Protein AF-A0A3N9XG48-F1 (afdb_monomer)

Radius of gyration: 33.92 Å; Cα contacts (8 Å, |Δi|>4): 18; chains: 1; bounding box: 93×33×90 Å

Foldseek 3Di:
DPDPVVVVVVVVPPDDALVNLVPDDDDDDDPPDDDDDPVVVVVVSVVVSVVRVVVVVVVVVVVVVVVVVVVVVVVVCVVPDDDPVVVVVVPPDPDDDDDDDDDD

Solvent-accessible surface area (backbone atoms only — not comparable to full-atom values): 6763 Å² total; per-residue (Å²): 142,89,73,68,68,65,59,54,58,61,62,69,52,73,78,86,49,46,69,60,61,74,67,64,78,84,79,82,58,58,91,98,51,87,61,79,61,64,68,59,53,54,53,51,51,49,54,51,32,53,51,44,48,52,51,52,50,52,52,50,51,52,52,53,50,53,54,49,53,53,51,52,49,53,55,49,50,68,76,66,61,77,63,72,67,68,65,68,58,72,79,76,76,88,83,83,80,78,83,81,79,87,86,137

Sequence (104 aa):
MHSVGVVRAASRLARLCPEQVKRIRFGRAKLGRRGLAEEQVYAFLRAVVDELTARDGVEGALRAENARLKTALRRWQGNFTPEPSRMANAGRGAGLRSTPSEFG

Mean predicted aligned error: 13.77 Å

pLDDT: mean 79.43, std 20.06, range [42.22, 98.38]

Organism: NCBI:txid709868

Secondary structure (DSSP, 8-state):
--SHHHHHHHTTSPPPPHHHHHH--PPPPPTTS----HHHHHHHHHHHHHHHHHHHHHHHHHHHHHHHHHHHHHHHHHHS---HHHHHTTTSSS----PPP---

Nearest PDB structures (foldseek):
  6lfa-assembly1_A-2  TM=9.573E-01  e=1.586E-02  Mycobacterium tuberculosis H37Rv
  6lfa-assembly1_B-2  TM=9.644E-01  e=2.449E-02  Mycobacterium tuberculosis H37Rv

Structure (mmCIF, N/CA/C/O backbone):
data_AF-A0A3N9XG48-F1
#
_entry.id   AF-A0A3N9XG48-F1
#
loop_
_atom_site.group_PDB
_atom_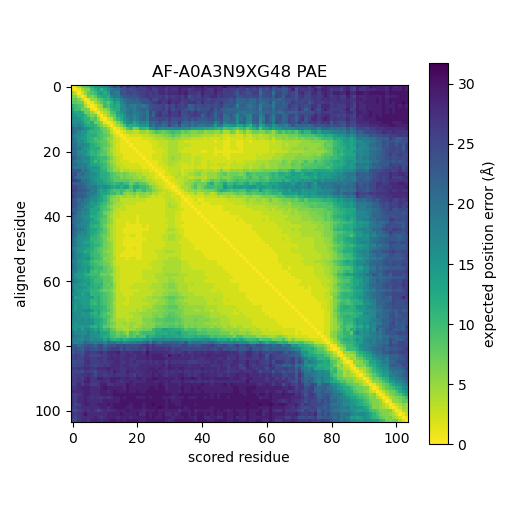site.id
_atom_site.type_symbol
_atom_site.label_atom_id
_atom_site.label_alt_id
_atom_site.label_comp_id
_atom_site.label_asym_id
_atom_site.label_entity_id
_atom_site.label_seq_id
_atom_site.pdbx_PDB_ins_code
_atom_site.Cartn_x
_atom_site.Cartn_y
_atom_site.Cartn_z
_atom_site.occupancy
_atom_site.B_iso_or_equiv
_atom_site.auth_seq_id
_atom_site.auth_comp_id
_atom_site.auth_asym_id
_atom_site.auth_atom_id
_atom_site.pdbx_PDB_model_num
ATOM 1 N N . MET A 1 1 ? 29.780 -10.644 1.965 1.00 42.38 1 MET A N 1
ATOM 2 C CA . MET A 1 1 ? 28.671 -11.606 2.155 1.00 42.38 1 MET A CA 1
ATOM 3 C C . MET A 1 1 ? 27.829 -11.243 3.388 1.00 42.38 1 MET A C 1
ATOM 5 O O . MET A 1 1 ? 27.814 -12.030 4.305 1.00 42.38 1 MET A O 1
ATOM 9 N N . HIS A 1 2 ? 27.103 -10.115 3.460 1.00 45.72 2 HIS A N 1
ATOM 10 C CA . HIS A 1 2 ? 26.203 -9.841 4.608 1.00 45.72 2 HIS A CA 1
ATOM 11 C C . HIS A 1 2 ? 25.046 -8.899 4.217 1.00 45.72 2 HIS A C 1
ATOM 13 O O . HIS A 1 2 ? 25.071 -7.716 4.535 1.00 45.72 2 HIS A O 1
ATOM 19 N N . SER A 1 3 ? 24.028 -9.391 3.499 1.00 47.94 3 SER A N 1
ATOM 20 C CA . SER A 1 3 ? 22.765 -8.634 3.306 1.00 47.94 3 SER A CA 1
ATOM 21 C C . SER A 1 3 ? 21.514 -9.507 3.122 1.00 47.94 3 SER A C 1
ATOM 23 O O . SER A 1 3 ? 20.425 -8.990 2.908 1.00 47.94 3 SER A O 1
ATOM 25 N N . VAL A 1 4 ? 21.627 -10.837 3.217 1.00 53.34 4 VAL A N 1
ATOM 26 C CA . VAL A 1 4 ? 20.500 -11.760 2.961 1.00 53.34 4 VAL A CA 1
ATOM 27 C C . VAL A 1 4 ? 19.643 -11.998 4.219 1.00 53.34 4 VAL A C 1
ATOM 29 O O . VAL A 1 4 ? 18.469 -12.351 4.118 1.00 53.34 4 VAL A O 1
ATOM 32 N N . GLY A 1 5 ? 20.200 -11.768 5.416 1.00 42.22 5 GLY A N 1
ATOM 33 C CA . GLY A 1 5 ? 19.545 -12.072 6.697 1.00 42.22 5 GLY A CA 1
ATOM 34 C C . GLY A 1 5 ? 18.376 -11.148 7.056 1.00 42.22 5 GLY A C 1
ATOM 35 O O . GLY A 1 5 ? 17.340 -11.625 7.513 1.00 42.22 5 GLY A O 1
ATOM 36 N N . VAL A 1 6 ? 18.497 -9.845 6.781 1.00 54.25 6 VAL A N 1
ATOM 37 C CA . VAL A 1 6 ? 17.458 -8.849 7.117 1.00 54.25 6 VAL A CA 1
ATOM 38 C C . VAL A 1 6 ? 16.234 -8.990 6.204 1.00 54.25 6 VAL A C 1
ATOM 40 O O . VAL A 1 6 ? 15.094 -8.931 6.662 1.00 54.25 6 VAL A O 1
ATOM 43 N N . VAL A 1 7 ? 16.460 -9.283 4.919 1.00 53.12 7 VAL A N 1
ATOM 44 C CA . VAL A 1 7 ? 15.392 -9.418 3.913 1.00 53.12 7 VAL A CA 1
ATOM 45 C C . VAL A 1 7 ? 14.489 -10.625 4.203 1.00 53.12 7 VAL A C 1
ATOM 47 O O . VAL A 1 7 ? 13.277 -10.565 3.998 1.00 53.12 7 VAL A O 1
ATOM 50 N N . ARG A 1 8 ? 15.047 -11.721 4.739 1.00 51.0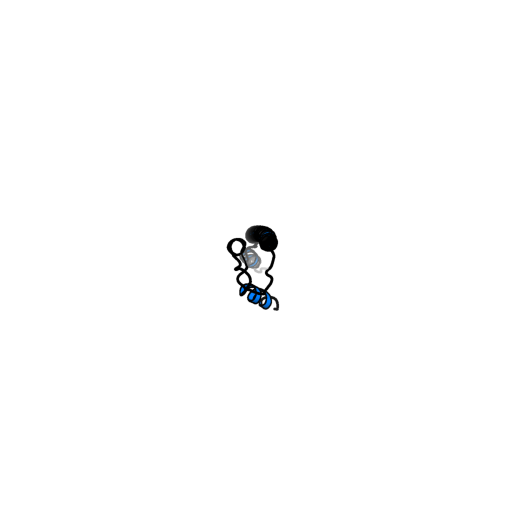3 8 ARG A N 1
ATOM 51 C CA . ARG A 1 8 ? 14.279 -12.937 5.062 1.00 51.03 8 ARG A CA 1
ATOM 52 C C . ARG A 1 8 ? 13.408 -12.807 6.312 1.00 51.03 8 ARG A C 1
ATOM 54 O O . ARG A 1 8 ? 12.334 -13.399 6.336 1.00 51.03 8 ARG A O 1
ATOM 61 N N . ALA A 1 9 ? 13.830 -12.054 7.328 1.00 48.59 9 ALA A N 1
ATOM 62 C CA . ALA A 1 9 ? 13.016 -11.833 8.526 1.00 48.59 9 ALA A CA 1
ATOM 63 C C . ALA A 1 9 ? 11.804 -10.929 8.225 1.00 48.59 9 ALA A C 1
ATOM 65 O O . ALA A 1 9 ? 10.684 -11.262 8.608 1.00 48.59 9 ALA A O 1
ATOM 66 N N . ALA A 1 10 ? 12.003 -9.867 7.435 1.00 52.53 10 ALA A N 1
ATOM 67 C CA . ALA A 1 10 ? 10.923 -8.999 6.955 1.00 52.53 10 ALA A CA 1
ATOM 68 C C . ALA A 1 10 ? 9.930 -9.726 6.024 1.00 52.53 10 ALA A C 1
ATOM 70 O O . ALA A 1 10 ? 8.762 -9.364 5.968 1.00 52.53 10 ALA A O 1
ATOM 71 N N . SER A 1 11 ? 10.373 -10.785 5.335 1.00 54.16 11 SER A N 1
ATOM 72 C CA . SER A 1 11 ? 9.525 -11.646 4.496 1.00 54.16 11 SER A CA 1
ATOM 73 C C . SER A 1 11 ? 8.605 -12.591 5.283 1.00 54.16 11 SER A C 1
ATOM 75 O O . SER A 1 11 ? 7.679 -13.139 4.686 1.00 54.16 11 SER A O 1
ATOM 77 N N . ARG A 1 12 ? 8.863 -12.844 6.575 1.00 51.78 12 ARG A N 1
ATOM 78 C CA . ARG A 1 12 ? 8.041 -13.756 7.398 1.00 51.78 12 ARG A CA 1
ATOM 79 C C . ARG A 1 12 ? 6.883 -13.057 8.100 1.00 51.78 12 ARG A C 1
ATOM 81 O O . ARG A 1 12 ? 5.910 -13.716 8.449 1.00 51.78 12 ARG A O 1
ATOM 88 N N . LEU A 1 13 ? 6.958 -11.740 8.273 1.00 58.00 13 LEU A N 1
ATOM 89 C CA . LEU A 1 13 ? 5.772 -10.937 8.534 1.00 58.00 13 LEU A CA 1
ATOM 90 C C . LEU A 1 13 ? 5.102 -10.742 7.178 1.00 58.00 13 LEU A C 1
ATOM 92 O O . LEU A 1 13 ? 5.614 -10.003 6.340 1.00 58.00 13 LEU A O 1
ATOM 96 N N . ALA A 1 14 ? 4.011 -11.467 6.923 1.00 70.44 14 ALA A N 1
ATOM 97 C CA . ALA A 1 14 ? 3.225 -11.264 5.713 1.00 70.44 14 ALA A CA 1
ATOM 98 C C . ALA A 1 14 ? 2.970 -9.758 5.549 1.00 70.44 14 ALA A C 1
ATOM 100 O O . ALA A 1 14 ? 2.444 -9.112 6.458 1.00 70.44 14 ALA A O 1
ATOM 101 N N . ARG A 1 15 ? 3.426 -9.186 4.429 1.00 78.75 15 ARG A N 1
ATOM 102 C CA . ARG A 1 15 ? 3.296 -7.753 4.168 1.00 78.75 15 ARG A CA 1
ATOM 103 C C . ARG A 1 15 ? 1.814 -7.386 4.253 1.00 78.75 15 ARG A C 1
ATOM 105 O O . ARG A 1 15 ? 1.000 -7.981 3.554 1.00 78.75 15 ARG A O 1
ATOM 112 N N . LEU A 1 16 ? 1.487 -6.406 5.091 1.00 87.88 16 LEU A N 1
ATOM 113 C CA . LEU A 1 16 ? 0.131 -5.882 5.212 1.00 87.88 16 LEU A CA 1
ATOM 114 C C . LEU A 1 16 ? -0.291 -5.241 3.883 1.00 87.88 16 LEU A C 1
ATOM 116 O O . LEU A 1 16 ? 0.381 -4.316 3.420 1.00 87.88 16 LEU A O 1
ATOM 120 N N . CYS A 1 17 ? -1.369 -5.738 3.275 1.00 90.69 17 CYS A N 1
ATOM 121 C CA . CYS A 1 17 ? -1.913 -5.193 2.033 1.00 90.69 17 CYS A CA 1
ATOM 122 C C . CYS A 1 17 ? -3.089 -4.231 2.295 1.00 90.69 17 CYS A C 1
ATOM 124 O O . CYS A 1 17 ? -3.796 -4.385 3.298 1.00 90.69 17 CYS A O 1
ATOM 126 N N . PRO A 1 18 ? -3.352 -3.261 1.396 1.00 95.62 18 PRO A N 1
ATOM 127 C CA . PRO A 1 18 ? -4.446 -2.299 1.560 1.00 95.62 18 PRO A CA 1
ATOM 128 C C . PRO A 1 18 ? -5.809 -2.957 1.827 1.00 95.62 18 PRO A C 1
ATOM 130 O O . PRO A 1 18 ? -6.549 -2.534 2.715 1.00 95.62 18 PRO A O 1
ATOM 133 N N . GLU A 1 19 ? -6.120 -4.049 1.124 1.00 94.19 19 GLU A N 1
ATOM 134 C CA . GLU A 1 19 ? -7.404 -4.745 1.276 1.00 94.19 19 GLU A CA 1
ATOM 135 C C . GLU A 1 19 ? -7.544 -5.471 2.614 1.00 94.19 19 GLU A C 1
ATOM 137 O O . GLU A 1 19 ? -8.651 -5.582 3.140 1.00 94.19 19 GLU A O 1
ATOM 142 N N . GLN A 1 20 ? -6.439 -5.924 3.214 1.00 94.19 20 GLN A N 1
ATOM 143 C CA . GLN A 1 20 ? -6.471 -6.443 4.582 1.00 94.19 20 GLN A CA 1
ATOM 144 C C . GLN A 1 20 ? -6.862 -5.336 5.560 1.00 94.19 20 GLN A C 1
ATOM 146 O O . GLN A 1 20 ? -7.725 -5.556 6.406 1.00 94.19 20 GLN A O 1
ATOM 151 N N . VAL A 1 21 ? -6.294 -4.138 5.410 1.00 95.44 21 VAL A N 1
ATOM 152 C CA . VAL A 1 21 ? -6.584 -2.996 6.289 1.00 95.44 21 VAL A CA 1
ATOM 153 C C . VAL A 1 21 ? -8.040 -2.547 6.161 1.00 95.44 21 VAL A C 1
ATOM 155 O O . VAL A 1 21 ? -8.715 -2.380 7.175 1.00 95.44 21 VAL A O 1
ATOM 158 N N . LYS A 1 22 ? -8.565 -2.436 4.933 1.00 93.69 22 LYS A N 1
ATOM 159 C CA . LYS A 1 22 ? -9.967 -2.045 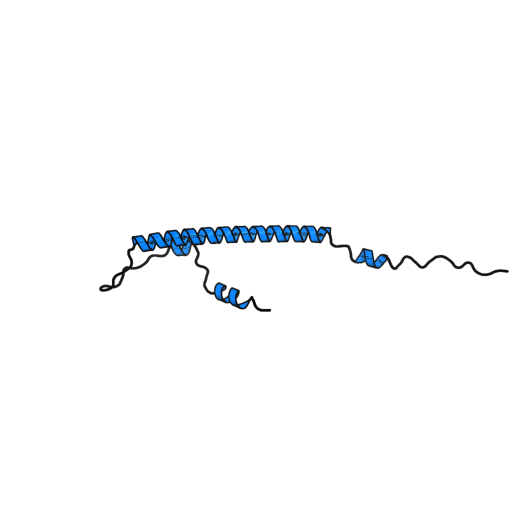4.680 1.00 93.69 22 LYS A CA 1
ATOM 160 C C . LYS A 1 22 ? -10.989 -3.009 5.287 1.00 93.69 22 LYS A C 1
ATOM 162 O O . LYS A 1 22 ? -12.104 -2.602 5.612 1.00 93.69 22 LYS A O 1
ATOM 167 N N . ARG A 1 23 ? -10.636 -4.292 5.414 1.00 94.31 23 ARG A N 1
ATOM 168 C CA . ARG A 1 23 ? -11.538 -5.342 5.912 1.00 94.31 23 ARG A CA 1
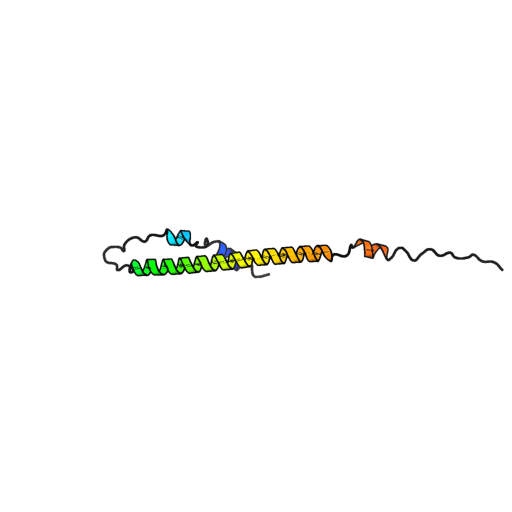ATOM 169 C C . ARG A 1 23 ? -11.537 -5.485 7.432 1.00 94.31 23 ARG A C 1
ATOM 171 O O . ARG A 1 23 ? -12.431 -6.148 7.957 1.00 94.31 23 ARG A O 1
ATOM 178 N N . ILE A 1 24 ? -10.574 -4.894 8.140 1.00 93.31 24 ILE A N 1
ATOM 179 C CA . ILE A 1 24 ? -10.497 -4.996 9.601 1.00 93.31 24 ILE A CA 1
ATOM 180 C C . ILE A 1 24 ? -11.671 -4.257 10.247 1.00 93.31 24 ILE A C 1
ATOM 182 O O . ILE A 1 24 ? -12.000 -3.123 9.902 1.00 93.31 24 ILE A O 1
ATOM 186 N N . ARG A 1 25 ? -12.282 -4.916 11.234 1.00 92.62 25 ARG A N 1
ATOM 187 C CA . ARG A 1 25 ? -13.304 -4.349 12.114 1.00 92.62 25 ARG A CA 1
ATOM 188 C C . ARG A 1 25 ? -12.881 -4.559 13.558 1.00 92.62 25 ARG A C 1
ATOM 190 O O . ARG A 1 25 ? -12.492 -5.663 13.933 1.00 92.62 25 ARG A O 1
ATOM 197 N N . PHE A 1 26 ? -12.955 -3.501 14.357 1.00 90.69 26 PHE A N 1
ATOM 198 C CA . PHE A 1 26 ? -12.636 -3.562 15.780 1.00 90.69 26 PHE A CA 1
ATOM 199 C C . PHE A 1 26 ? -13.900 -3.816 16.601 1.00 90.69 26 PHE A C 1
ATOM 201 O O . PHE A 1 26 ? -14.948 -3.226 16.348 1.00 90.69 26 PHE A O 1
ATOM 208 N N . GLY A 1 27 ? -13.794 -4.698 17.595 1.00 90.25 27 GLY A N 1
ATOM 209 C CA . GLY A 1 27 ? -14.843 -4.885 18.594 1.00 90.25 27 GLY A CA 1
ATOM 210 C C . GLY A 1 27 ? -14.893 -3.722 19.587 1.00 90.25 27 GLY A C 1
ATOM 211 O O . GLY A 1 27 ? -13.922 -2.982 19.754 1.00 90.25 27 GLY A O 1
ATOM 212 N N . ARG A 1 28 ? -16.021 -3.583 20.292 1.00 88.44 28 ARG A N 1
ATOM 213 C CA . ARG A 1 28 ? -16.147 -2.599 21.376 1.00 88.44 28 ARG A CA 1
ATOM 214 C C . ARG A 1 28 ? -15.210 -2.944 22.536 1.00 88.44 28 ARG A C 1
ATOM 216 O O . ARG A 1 28 ? -14.937 -4.114 22.813 1.00 88.44 28 ARG A O 1
ATOM 223 N N . ALA A 1 29 ? -14.744 -1.914 23.241 1.00 90.12 29 ALA A N 1
ATOM 224 C CA . ALA A 1 29 ? -13.975 -2.095 24.466 1.00 90.12 29 ALA A CA 1
ATOM 225 C C . ALA A 1 29 ? -14.797 -2.844 25.530 1.00 90.12 29 ALA A C 1
ATOM 227 O O . ALA A 1 29 ? -16.019 -2.706 25.604 1.00 90.12 29 ALA A O 1
ATOM 228 N N . LYS A 1 30 ? -14.113 -3.631 26.371 1.00 89.50 30 LYS A N 1
ATOM 229 C CA . LYS A 1 30 ? -14.740 -4.294 27.523 1.00 89.50 30 LYS A CA 1
ATOM 230 C C . LYS A 1 30 ? -15.313 -3.252 28.487 1.00 89.50 30 LYS A C 1
ATOM 232 O O . LYS A 1 30 ? -14.741 -2.172 28.641 1.00 89.50 30 LYS A O 1
ATOM 237 N N . LEU A 1 31 ? -16.398 -3.614 29.169 1.00 86.50 31 LEU A N 1
ATOM 238 C CA . LEU A 1 31 ? -17.030 -2.764 30.177 1.00 86.50 31 LEU A CA 1
ATOM 239 C C . LEU A 1 31 ? -15.995 -2.288 31.214 1.00 86.50 31 LEU A C 1
ATOM 241 O O . LEU A 1 31 ? -15.139 -3.061 31.645 1.00 86.50 31 LEU A O 1
ATOM 245 N N . GLY A 1 32 ? -16.039 -1.002 31.568 1.00 89.50 32 GLY A N 1
ATOM 246 C CA . GLY A 1 32 ? -15.077 -0.371 32.480 1.00 89.50 32 GLY A CA 1
ATOM 247 C C . GLY A 1 32 ? -13.754 0.075 31.838 1.00 89.50 32 GLY A C 1
ATOM 248 O O . GLY A 1 32 ? -12.927 0.670 32.524 1.00 89.50 32 GLY A O 1
ATOM 249 N N . ARG A 1 33 ? -13.537 -0.158 30.533 1.00 89.25 33 ARG A N 1
ATOM 250 C CA . ARG A 1 33 ? -12.380 0.370 29.787 1.00 89.25 33 ARG A CA 1
ATOM 251 C C . ARG A 1 33 ? -12.819 1.407 28.759 1.00 89.25 33 ARG A C 1
ATOM 253 O O . ARG A 1 33 ? -13.808 1.215 28.057 1.00 89.25 33 ARG A O 1
ATOM 260 N N . ARG A 1 34 ? -12.046 2.487 28.625 1.00 88.56 34 ARG A N 1
ATOM 261 C CA . ARG A 1 34 ? -12.204 3.432 27.511 1.00 88.56 34 ARG A CA 1
ATOM 262 C C . ARG A 1 34 ? -11.549 2.853 26.257 1.00 88.56 34 ARG A C 1
ATOM 264 O O . ARG A 1 34 ? -10.400 2.422 26.305 1.00 88.56 34 ARG A O 1
ATOM 271 N N . GLY A 1 35 ? -12.305 2.812 25.163 1.00 92.31 35 GLY A N 1
ATOM 272 C CA . GLY A 1 35 ? -11.790 2.506 23.829 1.00 92.31 35 GLY A CA 1
ATOM 273 C C . GLY A 1 35 ? -11.274 3.757 23.118 1.00 92.31 35 GLY A C 1
ATOM 274 O O . GLY A 1 35 ? -11.431 4.871 23.616 1.00 92.31 35 GLY A O 1
ATOM 275 N N . LEU A 1 36 ? -10.679 3.559 21.943 1.00 94.12 36 LEU A N 1
ATOM 276 C CA . LEU A 1 36 ? -10.371 4.652 21.020 1.00 94.12 36 LEU A CA 1
ATOM 277 C C . LEU A 1 36 ? -11.655 5.165 20.355 1.00 94.12 36 LEU A C 1
ATOM 279 O O . LEU A 1 36 ? -12.616 4.410 20.202 1.00 94.12 36 LEU A O 1
ATOM 283 N N . ALA A 1 37 ? -11.649 6.434 19.940 1.00 92.81 37 ALA A N 1
ATOM 284 C CA . ALA A 1 37 ? -12.731 7.005 19.145 1.00 92.81 37 ALA A CA 1
ATOM 285 C C . ALA A 1 37 ? -12.787 6.316 17.775 1.00 92.81 37 ALA A C 1
ATOM 287 O O . ALA A 1 37 ? -11.798 6.308 17.036 1.00 92.81 37 ALA A O 1
ATOM 288 N N . GLU A 1 38 ? -13.936 5.731 17.452 1.00 93.19 38 GLU A N 1
ATOM 289 C CA . GLU A 1 38 ? -14.132 4.904 16.262 1.00 93.19 38 GLU A CA 1
ATOM 290 C C . GLU A 1 38 ? -13.806 5.680 14.977 1.00 93.19 38 GLU A C 1
ATOM 292 O O . GLU A 1 38 ? -13.081 5.199 14.104 1.00 93.19 38 GLU A O 1
ATOM 297 N N . GLU A 1 39 ? -14.255 6.928 14.908 1.00 95.25 39 GLU A N 1
ATOM 298 C CA . GLU A 1 39 ? -14.078 7.820 13.769 1.00 95.25 39 GLU A CA 1
ATOM 299 C C . GLU A 1 39 ? -12.600 8.142 13.530 1.00 95.25 39 GLU A C 1
ATOM 301 O O . GLU A 1 39 ? -12.145 8.147 12.384 1.00 95.25 39 GLU A O 1
ATOM 306 N N . GLN A 1 40 ? -11.832 8.359 14.605 1.00 96.81 40 GLN A N 1
ATOM 307 C CA . GLN A 1 40 ? -10.396 8.632 14.515 1.00 96.81 40 GLN A CA 1
ATOM 308 C C . GLN A 1 40 ? -9.625 7.394 14.057 1.00 96.81 40 GLN A C 1
ATOM 310 O O . GLN A 1 40 ? -8.744 7.500 13.204 1.00 96.81 40 GLN A O 1
ATOM 315 N N . VAL A 1 41 ? -9.987 6.212 14.567 1.00 96.25 41 VAL A N 1
ATOM 316 C CA . VAL A 1 41 ? -9.367 4.949 14.147 1.00 96.25 41 VAL A CA 1
ATOM 317 C C . VAL A 1 41 ? -9.615 4.711 12.661 1.00 96.25 41 VAL A C 1
ATOM 319 O O . VAL A 1 41 ? -8.667 4.460 11.921 1.00 96.25 41 VAL A O 1
ATOM 322 N N . TYR A 1 42 ? -10.854 4.842 12.184 1.00 96.25 42 TYR A N 1
ATOM 323 C CA . TYR A 1 42 ? -11.140 4.641 10.763 1.00 96.25 42 TYR A CA 1
ATOM 324 C C . TYR A 1 42 ? -10.558 5.740 9.867 1.00 96.25 42 TYR A C 1
ATOM 326 O O . TYR A 1 42 ? -10.201 5.447 8.727 1.00 96.25 42 TYR A O 1
ATOM 334 N N . ALA A 1 43 ? -10.418 6.979 10.348 1.00 97.38 43 ALA A N 1
ATOM 335 C CA . ALA A 1 43 ? -9.685 8.021 9.626 1.00 97.38 43 ALA A CA 1
ATOM 336 C C . ALA A 1 43 ? -8.203 7.665 9.467 1.00 97.38 43 ALA A C 1
ATOM 338 O O . ALA A 1 43 ? -7.669 7.749 8.362 1.00 97.38 43 ALA A O 1
ATOM 339 N N . PHE A 1 44 ? -7.571 7.185 10.537 1.00 97.81 44 PHE A N 1
ATOM 340 C CA . PHE A 1 44 ? -6.195 6.707 10.488 1.00 97.81 44 PHE A CA 1
ATOM 341 C C . PHE A 1 44 ? -6.039 5.503 9.549 1.00 97.81 44 PHE A C 1
ATOM 343 O O . PHE A 1 44 ? -5.127 5.485 8.727 1.00 97.81 44 PHE A O 1
ATOM 350 N N . LEU A 1 45 ? -6.955 4.528 9.593 1.00 97.38 45 LEU A N 1
ATOM 351 C CA . LEU A 1 45 ? -6.913 3.379 8.684 1.00 97.38 45 LEU A CA 1
ATOM 352 C C . LEU A 1 45 ? -7.018 3.783 7.208 1.00 97.38 45 LEU A C 1
ATOM 354 O O . LEU A 1 45 ? -6.363 3.158 6.377 1.00 97.38 45 LEU A O 1
ATOM 358 N N . ARG A 1 46 ? -7.797 4.821 6.870 1.00 97.94 46 ARG A N 1
ATOM 359 C CA . ARG A 1 46 ? -7.833 5.361 5.499 1.00 97.94 46 ARG A CA 1
ATOM 360 C C . ARG A 1 46 ? -6.472 5.918 5.083 1.00 97.94 46 ARG A C 1
ATOM 362 O O . ARG A 1 46 ? -5.964 5.511 4.049 1.00 97.94 46 ARG A O 1
ATOM 369 N N . ALA A 1 47 ? -5.837 6.730 5.930 1.00 98.19 47 ALA A N 1
ATOM 370 C CA . ALA A 1 47 ? -4.497 7.250 5.649 1.00 98.19 47 ALA A CA 1
ATOM 371 C C . ALA A 1 47 ? -3.454 6.126 5.482 1.00 98.19 47 ALA A C 1
ATOM 373 O O . ALA A 1 47 ? -2.612 6.180 4.590 1.00 98.19 47 ALA A O 1
ATOM 374 N N . VAL A 1 48 ? -3.537 5.065 6.295 1.00 97.62 48 VAL A N 1
ATOM 375 C CA . VAL A 1 48 ? -2.674 3.879 6.153 1.00 97.62 48 VAL A CA 1
ATOM 376 C C . VAL A 1 48 ? -2.921 3.161 4.824 1.00 97.62 48 VAL A C 1
ATOM 378 O O . VAL A 1 48 ? -1.971 2.727 4.178 1.00 97.62 48 VAL A O 1
ATOM 381 N N . VAL A 1 49 ? -4.177 3.019 4.401 1.00 98.00 49 VAL A N 1
ATOM 382 C CA . VAL A 1 49 ? -4.525 2.432 3.098 1.00 98.00 49 VAL A CA 1
ATOM 383 C C . VAL A 1 49 ? -3.937 3.249 1.950 1.00 98.00 49 VAL A C 1
ATOM 385 O O . VAL A 1 49 ? -3.378 2.658 1.022 1.00 98.00 49 VAL A O 1
ATOM 388 N N . ASP A 1 50 ? -4.039 4.574 2.020 1.00 98.19 50 ASP A N 1
ATOM 389 C CA . ASP A 1 50 ? -3.512 5.476 0.995 1.00 98.19 50 ASP A CA 1
ATOM 390 C C . ASP A 1 50 ? -1.984 5.352 0.894 1.00 98.19 50 ASP A C 1
ATOM 392 O O . ASP A 1 50 ? -1.450 5.142 -0.196 1.00 98.19 50 ASP A O 1
ATOM 396 N N . GLU A 1 51 ? -1.287 5.350 2.033 1.00 97.81 51 GLU A N 1
ATOM 397 C CA . GLU A 1 51 ? 0.168 5.165 2.104 1.00 97.81 51 GLU A CA 1
ATOM 398 C C . GLU A 1 51 ? 0.610 3.798 1.555 1.00 97.81 51 GLU A C 1
ATOM 400 O O . GLU A 1 51 ? 1.535 3.709 0.745 1.00 97.81 51 GLU A O 1
ATOM 405 N N . LEU A 1 52 ? -0.066 2.711 1.948 1.00 96.62 52 LEU A N 1
ATOM 406 C CA . LEU A 1 52 ? 0.246 1.369 1.443 1.00 96.62 52 LEU A CA 1
ATOM 407 C C . LEU A 1 52 ? 0.051 1.285 -0.075 1.00 96.62 52 LEU A C 1
ATOM 409 O O . LEU A 1 52 ? 0.884 0.698 -0.765 1.00 96.62 52 LEU A O 1
ATOM 413 N N . THR A 1 53 ? -1.013 1.903 -0.590 1.00 97.00 53 THR A N 1
ATOM 414 C CA . THR A 1 53 ? -1.308 1.950 -2.027 1.00 97.00 53 THR A CA 1
ATOM 415 C C . THR A 1 53 ? -0.234 2.732 -2.783 1.00 97.00 53 THR A C 1
ATOM 417 O O . THR A 1 53 ? 0.273 2.255 -3.800 1.00 97.00 53 THR A O 1
ATOM 420 N N . ALA A 1 54 ? 0.163 3.900 -2.270 1.00 97.31 54 ALA A N 1
ATOM 421 C CA . ALA A 1 54 ? 1.222 4.712 -2.860 1.00 97.31 54 ALA A CA 1
ATOM 422 C C . ALA A 1 54 ? 2.559 3.958 -2.887 1.00 97.31 54 ALA A C 1
ATOM 424 O O . ALA A 1 54 ? 3.213 3.877 -3.932 1.00 97.31 54 ALA A O 1
ATOM 425 N N . ARG A 1 55 ? 2.936 3.331 -1.767 1.00 95.56 55 ARG A N 1
ATOM 426 C CA . ARG A 1 55 ? 4.163 2.534 -1.658 1.00 95.56 55 ARG A CA 1
ATOM 427 C C . ARG A 1 55 ? 4.182 1.367 -2.641 1.00 95.56 55 ARG A C 1
ATOM 429 O O . ARG A 1 55 ? 5.196 1.148 -3.305 1.00 95.56 55 ARG A O 1
ATOM 436 N N . ASP A 1 56 ? 3.085 0.620 -2.740 1.00 94.56 56 ASP A N 1
ATOM 437 C CA . ASP A 1 56 ? 2.991 -0.519 -3.655 1.00 94.56 56 ASP A CA 1
ATOM 438 C C . ASP A 1 56 ? 3.055 -0.057 -5.126 1.00 94.56 56 ASP A C 1
ATOM 440 O O . ASP A 1 56 ? 3.697 -0.714 -5.950 1.00 94.56 56 ASP A O 1
ATOM 444 N N . GLY A 1 57 ? 2.495 1.117 -5.447 1.00 95.81 57 GLY A N 1
ATOM 445 C CA . GLY A 1 57 ? 2.634 1.758 -6.758 1.00 95.81 57 GLY A CA 1
ATOM 446 C C . GLY A 1 57 ? 4.084 2.116 -7.106 1.00 95.81 57 GLY A C 1
ATOM 447 O O . GLY A 1 57 ? 4.570 1.762 -8.184 1.00 95.81 57 GLY A O 1
ATOM 448 N N . VAL A 1 58 ? 4.805 2.757 -6.179 1.00 97.31 58 VAL A N 1
ATOM 449 C CA . VAL A 1 58 ? 6.230 3.101 -6.352 1.00 97.31 58 VAL A CA 1
ATOM 450 C C . VAL A 1 58 ? 7.083 1.844 -6.520 1.00 97.31 58 VAL A C 1
ATOM 452 O O . VAL A 1 58 ? 7.923 1.774 -7.418 1.00 97.31 58 VAL A O 1
ATOM 455 N N . GLU A 1 59 ? 6.856 0.819 -5.699 1.00 95.31 59 GLU A N 1
ATOM 456 C CA . GLU A 1 59 ? 7.580 -0.446 -5.821 1.00 95.31 59 GLU A CA 1
ATOM 457 C C . GLU A 1 59 ? 7.302 -1.134 -7.164 1.00 95.31 59 GLU A C 1
ATOM 459 O O . GLU A 1 59 ? 8.232 -1.631 -7.808 1.00 95.31 59 GLU A O 1
ATOM 464 N N . GLY A 1 60 ? 6.044 -1.140 -7.611 1.00 95.94 60 GLY A N 1
ATOM 465 C CA . GLY A 1 60 ? 5.657 -1.657 -8.922 1.00 95.94 60 GLY A CA 1
ATOM 466 C C . GLY A 1 60 ? 6.390 -0.945 -10.059 1.00 95.94 60 GLY A C 1
ATOM 467 O O . GLY A 1 60 ? 6.982 -1.603 -10.921 1.00 95.94 60 GLY A O 1
ATOM 468 N N . ALA A 1 61 ? 6.434 0.389 -10.021 1.00 97.44 61 ALA A N 1
ATOM 469 C CA . ALA A 1 61 ? 7.148 1.202 -11.003 1.00 97.44 61 ALA A CA 1
ATOM 470 C C . ALA A 1 61 ? 8.658 0.904 -11.013 1.00 97.44 61 ALA A C 1
ATOM 472 O O . ALA A 1 61 ? 9.239 0.666 -12.074 1.00 97.44 61 ALA A O 1
ATOM 473 N N . LEU A 1 62 ? 9.288 0.820 -9.838 1.00 97.94 62 LEU A N 1
ATOM 474 C CA . LEU A 1 62 ? 10.709 0.481 -9.714 1.00 97.94 62 LEU A CA 1
ATOM 475 C C . LEU A 1 62 ? 11.023 -0.925 -10.235 1.00 97.94 62 LEU A C 1
ATOM 477 O O . LEU A 1 62 ? 12.065 -1.144 -10.858 1.00 97.94 62 LEU A O 1
ATOM 481 N N . ARG A 1 63 ? 10.144 -1.903 -9.992 1.00 96.81 63 ARG A N 1
ATOM 482 C CA . ARG A 1 63 ? 10.305 -3.266 -10.522 1.00 96.81 63 ARG A CA 1
ATOM 483 C C . ARG A 1 63 ? 10.199 -3.284 -12.045 1.00 96.81 63 ARG A C 1
ATOM 485 O O . ARG A 1 63 ? 11.017 -3.944 -12.689 1.00 96.81 63 ARG A O 1
ATOM 492 N N . ALA A 1 64 ? 9.242 -2.549 -12.610 1.00 98.06 64 ALA A N 1
ATOM 493 C CA . ALA A 1 64 ? 9.078 -2.424 -14.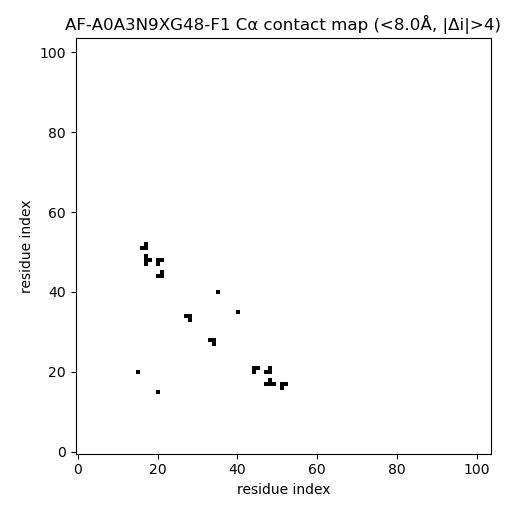055 1.00 98.06 64 ALA A CA 1
ATOM 494 C C . ALA A 1 64 ? 10.311 -1.783 -14.706 1.00 98.06 64 ALA A C 1
ATOM 496 O O . ALA A 1 64 ? 10.829 -2.305 -15.694 1.00 98.06 64 ALA A O 1
ATOM 497 N N . GLU A 1 65 ? 10.837 -0.714 -14.112 1.00 98.06 65 GLU A N 1
ATOM 498 C CA . GLU A 1 65 ? 12.018 -0.033 -14.637 1.00 98.06 65 GLU A CA 1
ATOM 499 C C . GLU A 1 65 ? 13.270 -0.910 -14.560 1.00 98.06 65 GLU A C 1
ATOM 501 O O . GLU A 1 65 ? 13.980 -1.089 -15.548 1.00 98.06 65 GLU A O 1
ATOM 506 N N . ASN A 1 66 ? 13.482 -1.595 -13.434 1.00 98.38 66 ASN A N 1
ATOM 507 C CA . ASN A 1 66 ? 14.557 -2.578 -13.315 1.00 98.38 66 ASN A CA 1
ATOM 508 C C . ASN A 1 66 ? 14.464 -3.692 -14.370 1.00 98.38 66 ASN A C 1
ATOM 510 O O . ASN A 1 66 ? 15.486 -4.150 -14.887 1.00 98.38 66 ASN A O 1
ATOM 514 N N . ALA A 1 67 ? 13.255 -4.155 -14.699 1.00 98.06 67 ALA A N 1
ATOM 515 C CA . ALA A 1 67 ? 13.055 -5.161 -15.738 1.00 98.06 67 ALA A CA 1
ATOM 516 C C . ALA A 1 67 ? 13.406 -4.627 -17.138 1.00 98.06 67 ALA A C 1
ATOM 518 O O . ALA A 1 67 ? 14.025 -5.347 -17.935 1.00 98.06 67 ALA A O 1
ATOM 519 N N . ARG A 1 68 ? 13.074 -3.361 -17.422 1.00 98.31 68 ARG A N 1
ATOM 520 C CA . ARG A 1 68 ? 13.450 -2.677 -18.668 1.00 98.31 68 ARG A CA 1
ATOM 521 C C . ARG A 1 68 ? 14.960 -2.527 -18.787 1.00 98.31 68 ARG A C 1
ATOM 523 O O . ARG A 1 68 ? 15.523 -2.975 -19.784 1.00 98.31 68 ARG A O 1
ATOM 530 N N . LEU A 1 69 ? 15.621 -2.008 -17.752 1.00 98.19 69 LEU A N 1
ATOM 531 C CA . LEU A 1 69 ? 17.077 -1.836 -17.726 1.00 98.19 69 LEU A CA 1
ATOM 532 C C . LEU A 1 69 ? 17.810 -3.165 -17.945 1.00 98.19 69 LEU A C 1
ATOM 534 O O . LEU A 1 69 ? 18.717 -3.247 -18.769 1.00 98.19 69 LEU A O 1
ATOM 538 N N . LYS A 1 70 ? 17.369 -4.244 -17.286 1.00 97.50 70 LYS A N 1
ATOM 539 C CA . LYS A 1 70 ? 17.938 -5.589 -17.491 1.00 97.50 70 LYS A CA 1
ATOM 540 C C . LYS A 1 70 ? 17.764 -6.091 -18.923 1.00 97.50 70 LYS A C 1
ATOM 542 O O . LYS A 1 70 ? 18.653 -6.754 -19.452 1.00 97.50 70 LYS A O 1
ATOM 547 N N . THR A 1 71 ? 16.626 -5.804 -19.546 1.00 98.25 71 THR A N 1
ATOM 548 C CA . THR A 1 71 ? 16.367 -6.186 -20.940 1.00 98.25 71 THR A CA 1
ATOM 549 C C . THR A 1 71 ? 17.244 -5.394 -21.906 1.00 98.25 71 THR A C 1
ATOM 551 O O . THR A 1 71 ? 17.860 -5.991 -22.788 1.00 98.25 71 THR A O 1
ATOM 554 N N . ALA A 1 72 ? 17.369 -4.081 -21.702 1.00 96.81 72 ALA A N 1
ATOM 555 C CA . ALA A 1 72 ? 18.253 -3.226 -22.489 1.00 96.81 72 ALA A CA 1
ATOM 556 C C . ALA A 1 72 ? 19.720 -3.667 -22.369 1.00 96.81 72 ALA A C 1
ATOM 558 O O . ALA A 1 72 ? 20.401 -3.805 -23.385 1.00 96.81 72 ALA A O 1
ATOM 559 N N . LEU A 1 73 ? 20.175 -3.976 -21.149 1.00 96.62 73 LEU A N 1
ATOM 560 C CA . LEU A 1 73 ? 21.526 -4.471 -20.897 1.00 96.62 73 LEU A CA 1
ATOM 561 C C . LEU A 1 73 ? 21.791 -5.793 -21.623 1.00 96.62 73 LEU A C 1
ATOM 563 O O . LEU A 1 73 ? 22.795 -5.902 -22.318 1.00 96.62 73 LEU A O 1
ATOM 567 N N . ARG A 1 74 ? 20.881 -6.773 -21.523 1.00 95.12 74 ARG A N 1
ATOM 568 C CA . ARG A 1 74 ? 21.020 -8.052 -22.243 1.00 95.12 74 ARG A CA 1
ATOM 569 C C . ARG A 1 74 ? 21.108 -7.854 -23.752 1.00 95.12 74 ARG A C 1
ATOM 571 O O . ARG A 1 74 ? 21.940 -8.476 -24.402 1.00 95.12 74 ARG A O 1
ATOM 578 N N . ARG A 1 75 ? 20.269 -6.975 -24.306 1.00 95.19 75 ARG A N 1
ATOM 579 C CA . ARG A 1 75 ? 20.287 -6.652 -25.737 1.00 95.19 75 ARG A CA 1
ATOM 580 C C . ARG A 1 75 ? 21.621 -6.035 -26.151 1.00 95.19 75 ARG A C 1
ATOM 582 O O . ARG A 1 75 ? 22.186 -6.434 -27.160 1.00 95.19 75 ARG A O 1
ATOM 589 N N . TRP A 1 76 ? 22.124 -5.079 -25.373 1.00 94.25 76 TRP A N 1
ATOM 590 C CA . TRP A 1 76 ? 23.429 -4.473 -25.621 1.00 94.25 76 TRP A CA 1
ATOM 591 C C . TRP A 1 76 ? 24.547 -5.523 -25.545 1.00 94.25 76 TRP A C 1
ATOM 593 O O . TRP A 1 76 ? 25.309 -5.656 -26.493 1.00 94.25 76 TRP A O 1
ATOM 603 N N . GLN A 1 77 ? 24.587 -6.352 -24.499 1.00 92.81 77 GLN A N 1
ATOM 604 C CA . GLN A 1 77 ? 25.588 -7.419 -24.362 1.00 92.81 77 GLN A CA 1
ATOM 605 C C . GLN A 1 77 ? 25.573 -8.400 -25.544 1.00 92.81 77 GLN A C 1
ATOM 607 O O . GLN A 1 77 ? 26.635 -8.778 -26.034 1.00 92.81 77 GLN A O 1
ATOM 612 N N . GLY A 1 78 ? 24.390 -8.761 -26.053 1.00 90.56 78 GLY A N 1
ATOM 613 C CA . GLY A 1 78 ? 24.262 -9.610 -27.242 1.00 90.56 78 GLY A CA 1
ATOM 614 C C . GLY A 1 78 ? 24.850 -8.983 -28.510 1.00 90.56 78 GLY A C 1
ATOM 615 O O . GLY A 1 78 ? 25.428 -9.688 -29.329 1.00 90.56 78 GLY A O 1
ATOM 616 N N . ASN A 1 79 ? 24.775 -7.657 -28.645 1.00 86.31 79 ASN A N 1
ATOM 617 C CA . ASN A 1 79 ? 25.348 -6.934 -29.783 1.00 86.31 79 ASN A CA 1
ATOM 618 C C . ASN A 1 79 ? 26.870 -6.724 -29.665 1.00 86.31 79 ASN A C 1
ATOM 620 O O . ASN A 1 79 ? 27.522 -6.450 -30.669 1.00 86.31 79 ASN A O 1
ATOM 624 N N . PHE A 1 80 ? 27.428 -6.820 -28.454 1.00 70.56 80 PHE A N 1
ATOM 625 C CA . PHE A 1 80 ? 28.825 -6.485 -28.149 1.00 70.56 80 PHE A CA 1
ATOM 626 C C . PHE A 1 80 ? 29.644 -7.660 -27.602 1.00 70.56 80 PHE A C 1
ATOM 628 O O . PHE A 1 80 ? 30.717 -7.433 -27.054 1.00 70.56 80 PHE A O 1
ATOM 635 N N . THR A 1 81 ? 29.192 -8.907 -27.758 1.00 66.44 81 THR A N 1
ATOM 636 C CA . THR A 1 81 ? 30.032 -10.080 -27.463 1.00 66.44 81 THR A CA 1
ATOM 637 C C . THR A 1 81 ? 30.896 -10.382 -28.693 1.00 66.44 81 THR A C 1
ATOM 639 O O . THR A 1 81 ? 30.357 -10.849 -29.698 1.00 66.44 81 THR A O 1
ATOM 642 N N . PRO A 1 82 ? 32.217 -10.119 -28.681 1.00 59.06 82 PRO A N 1
ATOM 643 C CA . PRO A 1 82 ? 33.087 -10.544 -29.764 1.00 59.06 82 PRO A CA 1
ATOM 644 C C . PRO A 1 82 ? 33.190 -12.069 -29.698 1.00 59.06 82 PRO A C 1
ATOM 646 O O . PRO A 1 82 ? 33.520 -12.630 -28.655 1.00 59.06 82 PRO A O 1
ATOM 649 N N . GLU A 1 83 ? 32.888 -12.732 -30.810 1.00 55.44 83 GLU A N 1
ATOM 650 C CA . GLU A 1 83 ? 33.054 -14.176 -30.992 1.00 55.44 83 GLU A CA 1
ATOM 651 C C . GLU A 1 83 ? 34.468 -14.618 -30.546 1.00 55.44 83 GLU A C 1
ATOM 653 O O . GLU A 1 83 ? 35.450 -14.172 -31.159 1.00 55.44 83 GLU A O 1
ATOM 658 N N . PRO A 1 84 ? 34.615 -15.494 -29.526 1.00 57.25 84 PRO A N 1
ATOM 659 C CA . PRO A 1 84 ? 35.918 -16.009 -29.089 1.00 57.25 84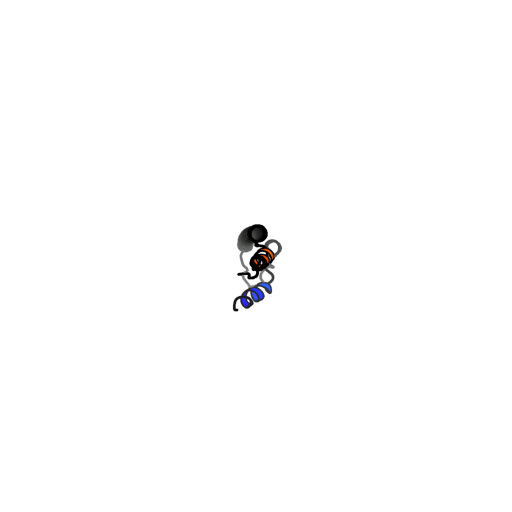 PRO A CA 1
ATOM 660 C C . PRO A 1 84 ? 36.711 -16.648 -30.241 1.00 57.25 84 PRO A C 1
ATOM 662 O O . PRO A 1 84 ? 37.944 -16.640 -30.257 1.00 57.25 84 PRO A O 1
ATOM 665 N N . SER A 1 85 ? 36.005 -17.143 -31.260 1.00 56.59 85 SER A N 1
ATOM 666 C CA . SER A 1 85 ? 36.577 -17.822 -32.422 1.00 56.59 85 SER A CA 1
ATOM 667 C C . SER A 1 85 ? 37.317 -16.879 -33.379 1.00 56.59 85 SER A C 1
ATOM 669 O O . SER A 1 85 ? 38.200 -17.324 -34.116 1.00 56.59 85 SER A O 1
ATOM 671 N N . ARG A 1 86 ? 37.026 -15.566 -33.361 1.00 54.75 86 ARG A N 1
ATOM 672 C CA . ARG A 1 86 ? 37.748 -14.586 -34.196 1.00 54.75 86 ARG A CA 1
ATOM 673 C C . ARG A 1 86 ? 39.160 -14.294 -33.685 1.00 54.75 86 ARG A C 1
ATOM 675 O O . ARG A 1 86 ? 40.018 -13.952 -34.491 1.00 54.75 86 ARG A O 1
ATOM 682 N N . MET A 1 87 ? 39.430 -14.486 -32.393 1.00 52.81 87 MET A N 1
ATOM 683 C CA . MET A 1 87 ? 40.778 -14.312 -31.829 1.00 52.81 87 MET A CA 1
ATOM 684 C C . MET A 1 87 ? 41.631 -15.584 -31.959 1.00 52.81 87 MET A C 1
ATOM 686 O O . MET A 1 87 ? 42.845 -15.492 -32.119 1.00 52.81 87 MET A O 1
ATOM 690 N N . ALA A 1 88 ? 41.011 -16.769 -31.994 1.00 59.41 88 ALA A N 1
ATOM 691 C CA . ALA A 1 88 ? 41.717 -18.043 -32.168 1.00 59.41 88 ALA A CA 1
ATOM 692 C C . ALA A 1 88 ? 42.265 -18.274 -33.596 1.00 59.41 88 ALA A C 1
ATOM 694 O O . ALA A 1 88 ? 43.179 -19.080 -33.776 1.00 59.41 88 ALA A O 1
ATOM 695 N N . ASN A 1 89 ? 41.744 -17.572 -34.613 1.00 55.97 89 ASN A N 1
ATOM 696 C CA . ASN A 1 89 ? 42.200 -17.701 -36.007 1.00 55.97 89 ASN A CA 1
ATOM 697 C C . ASN A 1 89 ? 43.246 -16.641 -36.425 1.00 55.97 89 ASN A C 1
ATOM 699 O O . ASN A 1 89 ? 43.815 -16.721 -37.508 1.00 55.97 89 ASN A O 1
ATOM 703 N N . ALA A 1 90 ? 43.570 -15.679 -35.552 1.00 57.66 90 ALA A N 1
ATOM 704 C CA . ALA A 1 90 ? 44.623 -14.688 -35.805 1.00 57.66 90 ALA A CA 1
ATOM 705 C C . ALA A 1 90 ? 46.055 -15.249 -35.625 1.00 57.66 90 ALA A C 1
ATOM 707 O O . ALA A 1 90 ? 47.019 -14.607 -36.028 1.00 57.66 90 ALA A O 1
ATOM 708 N N . GLY A 1 91 ? 46.205 -16.455 -35.060 1.00 54.97 91 GLY A N 1
ATOM 709 C CA . GLY A 1 91 ? 47.498 -17.123 -34.843 1.00 54.97 91 GLY A CA 1
ATOM 710 C C . GLY A 1 91 ? 47.839 -18.248 -35.830 1.00 54.97 91 GLY A C 1
ATOM 711 O O . GLY A 1 91 ? 48.855 -18.911 -35.652 1.00 54.97 91 GLY A O 1
ATOM 712 N N . ARG A 1 92 ? 47.008 -18.502 -36.854 1.00 57.56 92 ARG A N 1
ATOM 713 C CA . ARG A 1 92 ? 47.158 -19.645 -37.783 1.00 57.56 92 ARG A CA 1
ATOM 714 C C . ARG A 1 92 ? 47.324 -19.249 -39.262 1.00 57.56 92 ARG A C 1
ATOM 716 O O . ARG A 1 92 ? 46.910 -19.984 -40.148 1.00 57.56 92 ARG A O 1
ATOM 723 N N . GLY A 1 93 ? 47.938 -18.095 -39.537 1.00 54.25 93 GLY A N 1
ATOM 724 C CA . GLY A 1 93 ? 48.150 -17.591 -40.908 1.00 54.25 93 GLY A CA 1
ATOM 725 C C . GLY A 1 93 ? 49.577 -17.163 -41.271 1.00 54.25 93 GLY A C 1
ATOM 726 O O . GLY A 1 93 ? 49.820 -16.805 -42.419 1.00 54.25 93 GLY A O 1
ATOM 727 N N . ALA A 1 94 ? 50.534 -17.200 -40.341 1.00 55.50 94 ALA A N 1
ATOM 728 C CA . ALA A 1 94 ? 51.914 -16.773 -40.587 1.00 55.50 94 ALA A CA 1
ATOM 729 C C . ALA A 1 94 ? 52.854 -17.982 -40.549 1.00 55.50 94 ALA A C 1
ATOM 731 O O . ALA A 1 94 ? 53.530 -18.221 -39.556 1.00 55.50 94 ALA A O 1
ATOM 732 N N . GLY A 1 95 ? 52.852 -18.798 -41.60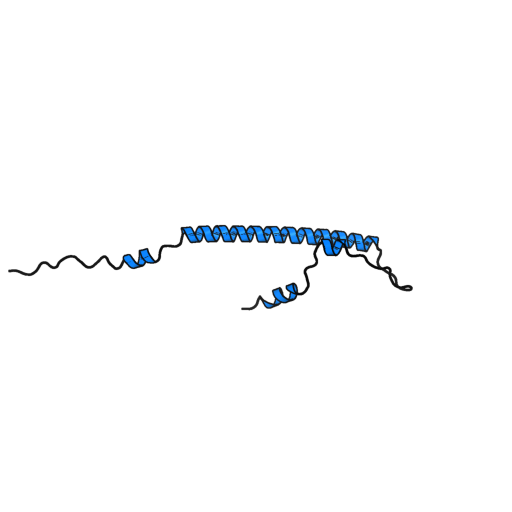2 1.00 58.50 95 GLY A N 1
ATOM 733 C CA . GLY A 1 95 ? 53.696 -19.990 -41.591 1.00 58.50 95 GLY A CA 1
ATOM 734 C C . GLY A 1 95 ? 53.786 -20.777 -42.882 1.00 58.50 95 GLY A C 1
ATOM 735 O O . GLY A 1 95 ? 54.040 -21.962 -42.790 1.00 58.50 95 GLY A O 1
ATOM 736 N N . LEU A 1 96 ? 53.579 -20.178 -44.058 1.00 58.62 96 LEU A N 1
ATOM 737 C CA . LEU A 1 96 ? 53.938 -20.815 -45.330 1.00 58.62 96 LEU A CA 1
ATOM 738 C C . LEU A 1 96 ? 54.329 -19.741 -46.356 1.00 58.62 96 LEU A C 1
ATOM 740 O O . LEU A 1 96 ? 53.500 -19.248 -47.117 1.00 58.62 96 LEU A O 1
ATOM 744 N N . ARG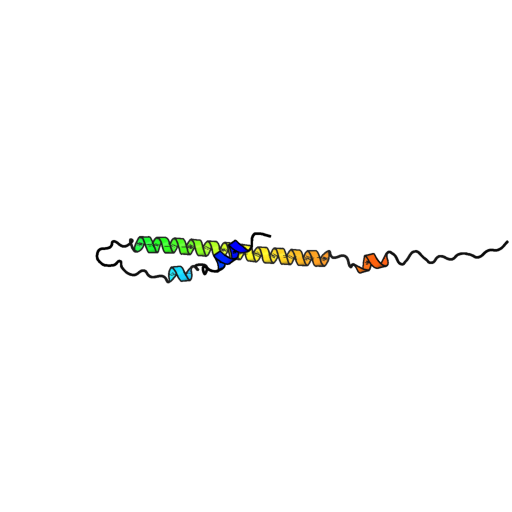 A 1 97 ? 55.612 -19.372 -46.384 1.00 46.72 97 ARG A N 1
ATOM 745 C CA . ARG A 1 97 ? 56.245 -18.860 -47.603 1.00 46.72 97 ARG A CA 1
ATOM 746 C C . ARG A 1 97 ? 57.639 -19.46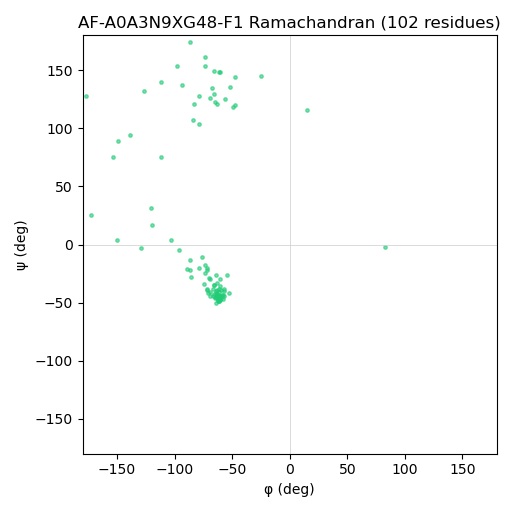9 -47.707 1.00 46.72 97 ARG A C 1
ATOM 748 O O . ARG A 1 97 ? 58.575 -19.026 -47.059 1.00 46.72 97 ARG A O 1
ATOM 755 N N . SER A 1 98 ? 57.656 -20.564 -48.456 1.00 52.62 98 SER A N 1
ATOM 756 C CA . SER A 1 98 ? 58.729 -21.148 -49.255 1.00 52.62 98 SER A CA 1
ATOM 757 C C . SER A 1 98 ? 60.151 -20.647 -48.998 1.00 52.62 98 SER A C 1
ATOM 759 O O . SER A 1 98 ? 60.497 -19.518 -49.336 1.00 52.62 98 SER A O 1
ATOM 761 N N . THR A 1 99 ? 61.000 -21.554 -48.523 1.00 63.38 99 THR A N 1
ATOM 762 C CA . THR A 1 99 ? 62.432 -21.535 -48.820 1.00 63.38 99 THR A CA 1
ATOM 763 C C . THR A 1 99 ? 62.626 -21.787 -50.321 1.00 63.38 99 THR A C 1
ATOM 765 O O . THR A 1 99 ? 62.079 -22.763 -50.843 1.00 63.38 99 THR A O 1
ATOM 768 N N . PRO A 1 100 ? 63.393 -20.970 -51.058 1.00 48.00 100 PRO A N 1
ATOM 769 C CA . PRO A 1 100 ? 64.060 -21.457 -52.246 1.00 48.00 100 PRO A CA 1
ATOM 770 C C . PRO A 1 100 ? 65.360 -22.129 -51.805 1.00 48.00 100 PRO A C 1
ATOM 772 O O . PRO A 1 100 ? 66.205 -21.526 -51.145 1.00 48.00 100 PRO A O 1
ATOM 775 N N . SER A 1 101 ? 65.443 -23.408 -52.153 1.00 54.66 101 SER A N 1
ATOM 776 C CA . SER A 1 101 ? 66.647 -24.225 -52.172 1.00 54.66 101 SER A CA 1
ATOM 777 C C . SER A 1 101 ? 67.811 -23.516 -52.865 1.00 54.66 101 SER A C 1
ATOM 779 O O . SER A 1 101 ? 67.630 -22.819 -53.860 1.00 54.66 101 SER A O 1
ATOM 781 N N . GLU A 1 102 ? 68.983 -23.786 -52.303 1.00 53.97 102 GLU A N 1
ATOM 782 C CA . GLU A 1 102 ? 70.343 -23.696 -52.833 1.00 53.97 102 GLU A CA 1
ATOM 783 C C . GLU A 1 102 ? 70.473 -23.808 -54.356 1.00 53.97 102 GLU A C 1
ATOM 785 O O . GLU A 1 102 ? 69.756 -24.608 -54.947 1.00 53.97 102 GLU A O 1
ATOM 790 N N . PHE A 1 103 ? 71.431 -23.078 -54.947 1.00 44.53 103 PHE A N 1
ATOM 791 C CA . PHE A 1 103 ? 72.436 -23.583 -55.904 1.00 44.53 103 PHE A CA 1
ATOM 792 C C . PHE A 1 103 ? 73.419 -22.456 -56.296 1.00 44.53 103 PHE A C 1
ATOM 794 O O . PHE A 1 103 ? 72.975 -21.414 -56.775 1.00 44.53 103 PHE A O 1
ATOM 801 N N . GLY A 1 104 ? 74.729 -22.729 -56.174 1.00 45.03 104 GLY A N 1
ATOM 802 C CA . GLY A 1 104 ? 75.810 -22.130 -56.983 1.00 45.03 104 GLY A CA 1
ATOM 803 C C . GLY A 1 104 ? 76.541 -20.932 -56.403 1.00 45.03 104 GLY A C 1
ATOM 804 O O . GLY A 1 104 ? 76.182 -19.805 -56.800 1.00 45.03 104 GLY A O 1
#

InterPro domains:
  IPR019933 DivIVA domain [TIGR03544] (16-52)